Protein AF-A0A812TPU8-F1 (afdb_monomer)

Foldseek 3Di:
DVLVVLLPQQADEAADDLCQLQAPVNVVSVVSNCVSPPPCPVRYHYDHNLVVVLVVLVVVLVVVLVVLVVVLVVVVVVPDDDDDPCVVVSVVVVVVSNVVSCVVRVVVSVVSVVVVVVSVVSVVVCVVPPDPVPRYDDPCVVVVVDDPVD

Solvent-accessible surface area (backbone atoms only — not comparable to full-atom values): 8797 Å² total; per-residue (Å²): 120,64,69,64,52,45,63,70,47,81,58,44,79,43,75,36,53,96,61,41,74,34,30,42,68,56,45,50,52,53,51,53,34,51,68,64,42,74,93,50,78,86,27,65,42,80,42,61,54,69,53,57,64,47,51,51,52,51,50,52,47,50,50,56,47,53,51,51,52,54,52,53,51,53,54,48,68,73,74,66,88,81,87,75,98,50,63,65,59,52,53,47,53,52,52,56,63,54,45,53,57,49,66,65,44,47,58,55,54,53,47,51,50,50,51,52,52,50,49,52,51,50,47,55,51,47,68,74,70,62,43,73,87,77,53,39,43,50,77,53,60,79,48,75,69,52,66,95,86,115

Organism: Symbiodinium pilosum (NCBI:txid2952)

Sequence (150 aa):
NVGAYLKQSKSMLACWDATYMGRLWCVTEIAAFLKTHEGDPASLLIRPTSWGPTAVLLFLSYWAYTLCLQFVSHIIDMDTFVASKMWISLALVFSVANLVPQMLFMPFVAHSWRLQLRDLESLQRQLAVFQFDRDVSCHCCDINHVHPAT

pLDDT: mean 83.46, std 9.32, range [51.56, 92.25]

Structure (mmCIF, N/CA/C/O backbone):
data_AF-A0A812TPU8-F1
#
_entry.id   AF-A0A812TPU8-F1
#
loop_
_atom_site.group_PDB
_atom_site.id
_atom_site.type_symbol
_atom_site.label_atom_id
_atom_site.label_alt_id
_atom_site.label_comp_id
_atom_site.label_asym_id
_atom_site.label_entity_id
_atom_site.label_seq_id
_atom_site.pdbx_PDB_ins_code
_atom_site.Cartn_x
_atom_site.Cartn_y
_atom_site.Cartn_z
_atom_site.occupancy
_atom_site.B_iso_or_equiv
_atom_site.auth_seq_id
_atom_site.auth_comp_id
_atom_site.auth_asym_id
_atom_site.auth_atom_id
_atom_site.pdbx_PDB_model_num
ATOM 1 N N . ASN A 1 1 ? -8.786 -11.058 27.478 1.00 69.25 1 ASN A N 1
ATOM 2 C CA . ASN A 1 1 ? -8.151 -9.898 28.146 1.00 69.25 1 ASN A CA 1
ATOM 3 C C . ASN A 1 1 ? -7.735 -8.764 27.191 1.00 69.25 1 ASN A C 1
ATOM 5 O O . ASN A 1 1 ? -7.014 -7.872 27.609 1.00 69.25 1 ASN A O 1
ATOM 9 N N . VAL A 1 2 ? -8.203 -8.735 25.933 1.00 82.00 2 VAL A N 1
ATOM 10 C CA . VAL A 1 2 ? -7.757 -7.751 24.919 1.00 82.00 2 VAL A CA 1
ATOM 11 C C . VAL A 1 2 ? -8.297 -6.337 25.166 1.00 82.00 2 VAL A C 1
ATOM 13 O O . VAL A 1 2 ? -7.562 -5.370 25.008 1.00 82.00 2 VAL A O 1
ATOM 16 N N . GLY A 1 3 ? -9.523 -6.197 25.680 1.00 84.50 3 GLY A N 1
ATOM 17 C CA . GLY A 1 3 ? -10.094 -4.879 25.999 1.00 84.50 3 GLY A CA 1
ATOM 18 C C . GLY A 1 3 ? -9.318 -4.087 27.063 1.00 84.50 3 GLY A C 1
ATOM 19 O O . GLY A 1 3 ? -9.239 -2.865 26.980 1.00 84.50 3 GLY A O 1
ATOM 20 N N . ALA A 1 4 ? -8.695 -4.766 28.035 1.00 87.75 4 ALA A N 1
ATOM 21 C CA . ALA A 1 4 ? -7.856 -4.108 29.039 1.00 87.75 4 ALA A CA 1
ATOM 22 C C . ALA A 1 4 ? -6.577 -3.522 28.417 1.00 87.75 4 ALA A C 1
ATOM 24 O O . ALA A 1 4 ? -6.197 -2.403 28.756 1.00 87.75 4 ALA A O 1
ATOM 25 N N . TYR A 1 5 ? -5.964 -4.245 27.471 1.00 89.50 5 TYR A N 1
ATOM 26 C CA . TYR A 1 5 ? -4.830 -3.737 26.699 1.00 89.50 5 TYR A CA 1
ATOM 27 C C . TYR A 1 5 ? -5.238 -2.540 25.845 1.00 89.50 5 TYR A C 1
ATOM 29 O O . TYR A 1 5 ? -4.585 -1.506 25.918 1.00 89.50 5 TYR A O 1
ATOM 37 N N . LEU A 1 6 ? -6.354 -2.639 25.115 1.00 89.44 6 LEU A N 1
ATOM 38 C CA . LEU A 1 6 ? -6.859 -1.534 24.297 1.00 89.44 6 LEU A CA 1
ATOM 39 C C . LEU A 1 6 ? -7.088 -0.265 25.121 1.00 89.44 6 LEU A C 1
ATOM 41 O O . LEU A 1 6 ? -6.706 0.800 24.666 1.00 89.44 6 LEU A O 1
ATOM 45 N N . LYS A 1 7 ? -7.626 -0.378 26.344 1.00 88.81 7 LYS A N 1
ATOM 46 C CA . LYS A 1 7 ? -7.850 0.766 27.243 1.00 88.81 7 LYS A CA 1
ATOM 47 C C . LYS A 1 7 ? -6.554 1.430 27.733 1.00 88.81 7 LYS A C 1
ATOM 49 O O . LYS A 1 7 ? -6.568 2.615 28.038 1.00 88.81 7 LYS A O 1
ATOM 54 N N . GLN A 1 8 ? -5.466 0.675 27.890 1.00 91.44 8 GLN A N 1
ATOM 55 C CA . GLN A 1 8 ? -4.180 1.214 28.359 1.00 91.44 8 GLN A CA 1
ATOM 56 C C . GLN A 1 8 ? -3.262 1.672 27.217 1.00 91.44 8 GLN A C 1
ATOM 58 O O . GLN A 1 8 ? -2.316 2.427 27.455 1.00 91.44 8 GLN A O 1
ATOM 63 N N . SER A 1 9 ? -3.511 1.214 25.991 1.00 90.44 9 SER A N 1
ATOM 64 C CA . SER A 1 9 ? -2.731 1.584 24.813 1.00 90.44 9 SER A CA 1
ATOM 65 C C . SER A 1 9 ? -2.967 3.038 24.424 1.00 90.44 9 SER A C 1
ATOM 67 O O . SER A 1 9 ? -4.082 3.425 24.127 1.00 90.44 9 SER A O 1
ATOM 69 N N . LYS A 1 10 ? -1.895 3.829 24.328 1.00 90.12 10 LYS A N 1
ATOM 70 C CA . LYS A 1 10 ? -1.965 5.236 23.888 1.00 90.12 10 LYS A CA 1
ATOM 71 C C . LYS A 1 10 ? -2.280 5.403 22.400 1.00 90.12 10 LYS A C 1
ATOM 73 O O . LYS A 1 10 ? -2.696 6.474 21.978 1.00 90.12 10 LYS A O 1
ATOM 78 N N . SER A 1 11 ? -2.000 4.383 21.596 1.00 92.00 11 SER A N 1
ATOM 79 C CA . SER A 1 11 ? -2.270 4.383 20.164 1.00 92.00 11 SER A CA 1
ATOM 80 C C . SER A 1 11 ? -2.552 2.973 19.657 1.00 92.00 11 SER A C 1
ATOM 82 O O . SER A 1 11 ? -2.090 1.983 20.231 1.00 92.00 11 SER A O 1
ATOM 84 N N . MET A 1 12 ? -3.309 2.890 18.566 1.00 92.25 12 MET A N 1
ATOM 85 C CA . MET A 1 12 ? -3.646 1.653 17.872 1.00 92.25 12 MET A CA 1
ATOM 86 C C . MET A 1 12 ? -3.289 1.788 16.393 1.00 92.25 12 MET A C 1
ATOM 88 O O . MET A 1 12 ? -3.768 2.686 15.703 1.00 92.25 12 MET A O 1
ATOM 92 N N . LEU A 1 13 ? -2.453 0.872 15.901 1.00 92.25 13 LEU A N 1
ATOM 93 C CA . LEU A 1 13 ? -2.157 0.728 14.480 1.00 92.25 13 LEU A CA 1
ATOM 94 C C . LEU A 1 13 ? -3.053 -0.366 13.891 1.00 92.25 13 LEU A C 1
ATOM 96 O O . LEU A 1 13 ? -2.829 -1.552 14.126 1.00 92.25 13 LEU A O 1
ATOM 100 N N . ALA A 1 14 ? -4.051 0.028 13.107 1.00 91.00 14 ALA A N 1
ATOM 101 C CA . ALA A 1 14 ? -4.890 -0.889 12.351 1.00 91.00 14 ALA A CA 1
ATOM 102 C C . ALA A 1 14 ? -4.261 -1.141 10.973 1.00 91.00 14 ALA A C 1
ATOM 104 O O . ALA A 1 14 ? -4.343 -0.308 10.065 1.00 91.00 14 ALA A O 1
ATOM 105 N N . CYS A 1 15 ? -3.617 -2.301 10.828 1.00 90.31 15 CYS A N 1
ATOM 106 C CA . CYS A 1 15 ? -3.127 -2.814 9.551 1.00 90.31 15 CYS A CA 1
ATOM 107 C C . CYS A 1 15 ? -4.316 -3.268 8.699 1.00 90.31 15 CYS A C 1
ATOM 109 O O . CYS A 1 15 ? -4.770 -4.407 8.789 1.00 90.31 15 CYS A O 1
ATOM 111 N N . TRP A 1 16 ? -4.843 -2.347 7.906 1.00 89.00 16 TRP A N 1
ATOM 112 C CA . TRP A 1 16 ? -6.066 -2.534 7.149 1.00 89.00 16 TRP A CA 1
ATOM 113 C C . TRP A 1 16 ? -5.830 -3.342 5.869 1.00 89.00 16 TRP A C 1
ATOM 115 O O . TRP A 1 16 ? -4.902 -3.070 5.108 1.00 89.00 16 TRP A O 1
ATOM 125 N N . ASP A 1 17 ? -6.699 -4.316 5.620 1.00 87.06 17 ASP A N 1
ATOM 126 C CA . ASP A 1 17 ? -6.842 -5.036 4.356 1.00 87.06 17 ASP A CA 1
ATOM 127 C C . ASP A 1 17 ? -8.310 -4.991 3.893 1.00 87.06 17 ASP A C 1
ATOM 129 O O . ASP A 1 17 ? -9.201 -4.608 4.655 1.00 87.06 17 ASP A O 1
ATOM 133 N N . ALA A 1 18 ? -8.587 -5.407 2.654 1.00 83.06 18 ALA A N 1
ATOM 134 C CA . ALA A 1 18 ? -9.940 -5.372 2.089 1.00 83.06 18 ALA A CA 1
ATOM 135 C C . ALA A 1 18 ? -10.973 -6.199 2.888 1.00 83.06 18 ALA A C 1
ATOM 137 O O . ALA A 1 18 ? -12.171 -5.946 2.794 1.00 83.06 18 ALA A O 1
ATOM 138 N N . THR A 1 19 ? -10.521 -7.166 3.693 1.00 86.69 19 THR A N 1
ATOM 139 C CA . THR A 1 19 ? -11.372 -8.020 4.541 1.00 86.69 19 THR A CA 1
ATOM 140 C C . THR A 1 19 ? -11.509 -7.514 5.977 1.00 86.69 19 THR A C 1
ATOM 142 O O . THR A 1 19 ? -12.233 -8.100 6.778 1.00 86.69 19 THR A O 1
ATOM 145 N N . TYR A 1 20 ? -10.807 -6.442 6.345 1.00 88.31 20 TYR A N 1
ATOM 146 C CA . TYR A 1 20 ? -10.656 -6.014 7.731 1.00 88.31 20 TYR A CA 1
ATOM 147 C C . TYR A 1 20 ? -11.995 -5.606 8.343 1.00 88.31 20 TYR A C 1
ATOM 149 O O . TYR A 1 20 ? -12.312 -6.029 9.451 1.00 88.31 20 TYR A O 1
ATOM 157 N N . MET A 1 21 ? -12.807 -4.854 7.595 1.00 87.25 21 MET A N 1
ATOM 158 C CA . MET A 1 21 ? -14.132 -4.408 8.045 1.00 87.25 21 MET A CA 1
ATOM 159 C C . MET A 1 21 ? -15.178 -5.529 8.060 1.00 87.25 21 MET A C 1
ATOM 161 O O . MET A 1 21 ? -16.201 -5.384 8.718 1.00 87.25 21 MET A O 1
ATOM 165 N N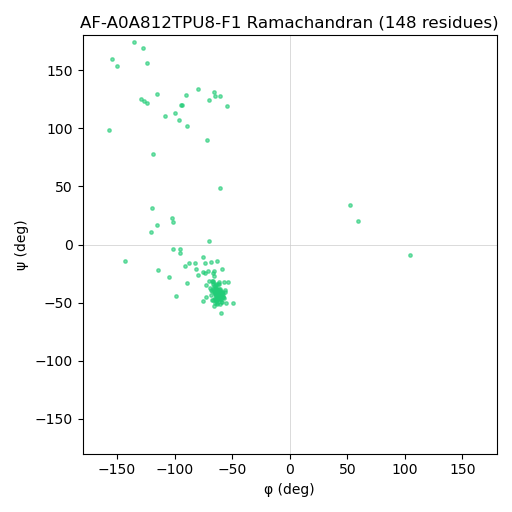 . GLY A 1 22 ? -14.904 -6.656 7.394 1.00 87.88 22 GLY A N 1
ATOM 166 C CA . GLY A 1 22 ? -15.773 -7.832 7.421 1.00 87.88 22 GLY A CA 1
ATOM 167 C C . GLY A 1 22 ? -15.577 -8.721 8.647 1.00 87.88 22 GLY A C 1
ATOM 168 O O . GLY A 1 22 ? -16.417 -9.562 8.943 1.00 87.88 22 GLY A O 1
ATOM 169 N N . ARG A 1 23 ? -14.474 -8.559 9.385 1.00 91.06 23 ARG A N 1
ATOM 170 C CA . ARG A 1 23 ? -14.143 -9.416 10.528 1.00 91.06 23 ARG A CA 1
ATOM 171 C C . ARG A 1 23 ? -14.658 -8.806 11.825 1.00 91.06 23 ARG A C 1
ATOM 173 O O . ARG A 1 23 ? -14.190 -7.744 12.237 1.00 91.06 23 ARG A O 1
ATOM 180 N N . LEU A 1 24 ? -15.536 -9.533 12.523 1.00 90.38 24 LEU A N 1
ATOM 181 C CA . LEU A 1 24 ? -16.123 -9.116 13.807 1.00 90.38 24 LEU A CA 1
ATOM 182 C C . LEU A 1 24 ? -15.078 -8.646 14.804 1.00 90.38 24 LEU A C 1
ATOM 184 O O . LEU A 1 24 ? -15.183 -7.552 15.350 1.00 90.38 24 LEU A O 1
ATOM 188 N N . TRP A 1 25 ? -14.044 -9.457 14.993 1.00 90.12 25 TRP A N 1
ATOM 189 C CA . TRP A 1 25 ? -12.977 -9.164 15.934 1.00 90.12 25 TRP A CA 1
ATOM 190 C C . TRP A 1 25 ? -12.322 -7.800 15.658 1.00 90.12 25 TRP A C 1
ATOM 192 O O . TRP A 1 25 ? -12.271 -6.948 16.541 1.00 90.12 25 TRP A O 1
ATOM 202 N N . CYS A 1 26 ? -11.929 -7.545 14.410 1.00 91.38 26 CYS A N 1
ATOM 203 C CA . CYS A 1 26 ? -11.259 -6.313 13.997 1.00 91.38 26 CYS A CA 1
ATOM 204 C C . CYS A 1 26 ? -12.127 -5.063 14.218 1.00 91.38 26 CYS A C 1
ATOM 206 O O . CYS A 1 26 ? -11.659 -4.063 14.765 1.00 91.38 26 CYS A O 1
ATOM 208 N N . VAL A 1 27 ? -13.408 -5.128 13.845 1.00 90.88 27 VAL A N 1
ATOM 209 C CA . VAL A 1 27 ? -14.356 -4.024 14.066 1.00 90.88 27 VAL A CA 1
ATOM 210 C C . VAL A 1 27 ? -14.566 -3.780 15.561 1.00 90.88 27 VAL A C 1
ATOM 212 O O . VAL A 1 27 ? -14.569 -2.630 16.001 1.00 90.88 27 VAL A O 1
ATOM 215 N N . THR A 1 28 ? -14.697 -4.844 16.361 1.00 91.19 28 THR A N 1
ATOM 216 C CA . THR A 1 28 ? -14.876 -4.710 17.815 1.00 91.19 28 THR A CA 1
ATOM 217 C C . THR A 1 28 ? -13.657 -4.105 18.505 1.00 91.19 28 THR A C 1
ATOM 219 O O . THR A 1 28 ? -13.831 -3.310 19.425 1.00 91.19 28 THR A O 1
ATOM 222 N N . GLU A 1 29 ? -12.438 -4.409 18.052 1.00 91.81 29 GLU A N 1
ATOM 223 C CA . GLU A 1 29 ? -11.216 -3.798 18.586 1.00 91.81 29 GLU A CA 1
ATOM 224 C C . GLU A 1 29 ? -11.170 -2.295 18.305 1.00 91.81 29 GLU A C 1
ATOM 226 O O . GLU A 1 29 ? -10.939 -1.515 19.229 1.00 91.81 29 GLU A O 1
ATOM 231 N N . ILE A 1 30 ? -11.459 -1.876 17.065 1.00 91.00 30 ILE A N 1
ATOM 232 C CA . ILE A 1 30 ? -11.523 -0.452 16.705 1.00 91.00 30 ILE A CA 1
ATOM 233 C C . ILE A 1 30 ? -12.613 0.258 17.513 1.00 91.00 30 ILE A C 1
ATOM 235 O O . ILE A 1 30 ? -12.360 1.313 18.092 1.00 91.00 30 ILE A O 1
ATOM 239 N N . ALA A 1 31 ? -13.813 -0.320 17.593 1.00 90.00 31 ALA A N 1
ATOM 240 C CA . ALA A 1 31 ? -14.924 0.271 18.332 1.00 90.00 31 ALA A CA 1
ATOM 241 C C . ALA A 1 31 ? -14.612 0.403 19.832 1.00 90.00 31 ALA A C 1
ATOM 243 O O . ALA A 1 31 ? -14.865 1.450 20.428 1.00 90.00 31 ALA A O 1
ATOM 244 N N . ALA A 1 32 ? -14.018 -0.625 20.446 1.00 91.50 32 ALA A N 1
ATOM 245 C CA . ALA A 1 32 ? -13.613 -0.594 21.849 1.00 91.50 32 ALA A CA 1
ATOM 246 C C . ALA A 1 32 ? -12.491 0.424 22.105 1.0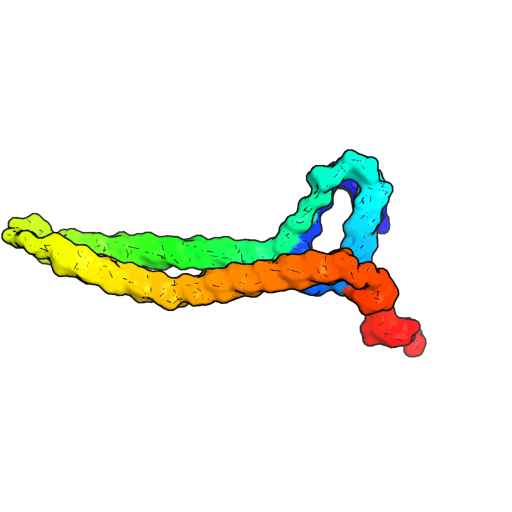0 91.50 32 ALA A C 1
ATOM 248 O O . ALA A 1 32 ? -12.516 1.131 23.117 1.00 91.50 32 ALA A O 1
ATOM 249 N N . PHE A 1 33 ? -11.527 0.529 21.188 1.00 91.88 33 PHE A N 1
ATOM 250 C CA . PHE A 1 33 ? -10.453 1.512 21.270 1.00 91.88 33 PHE A CA 1
ATOM 251 C C . PHE A 1 33 ? -11.008 2.939 21.200 1.00 91.88 33 PHE A C 1
ATOM 253 O O . PHE A 1 33 ? -10.773 3.731 22.111 1.00 91.88 33 PHE A O 1
ATOM 260 N N . LEU A 1 34 ? -11.847 3.229 20.200 1.00 90.50 34 LEU A N 1
ATOM 261 C CA . LEU A 1 34 ? -12.514 4.526 20.050 1.00 90.50 34 LEU A CA 1
ATOM 262 C C . LEU A 1 34 ? -13.376 4.875 21.267 1.00 90.50 34 LEU A C 1
ATOM 264 O O . LEU A 1 34 ? -13.348 6.011 21.730 1.00 90.50 34 LEU A O 1
ATOM 268 N N . LYS A 1 35 ? -14.099 3.898 21.829 1.00 90.56 35 LYS A N 1
ATOM 269 C CA . LYS A 1 35 ? -14.952 4.113 23.005 1.00 90.56 35 LYS A CA 1
ATOM 270 C C . LYS A 1 35 ? -14.163 4.429 24.277 1.00 90.56 35 LYS A C 1
ATOM 272 O O . LYS A 1 35 ? -14.664 5.118 25.160 1.00 90.56 35 LYS A O 1
ATOM 277 N N . THR A 1 36 ? -12.953 3.892 24.405 1.00 90.75 36 THR A N 1
ATOM 278 C CA . THR A 1 36 ? -12.093 4.108 25.582 1.00 90.75 36 THR A CA 1
ATOM 279 C C . THR A 1 36 ? -11.216 5.354 25.466 1.00 90.75 36 THR A C 1
ATOM 281 O O . THR A 1 36 ? -10.739 5.832 26.492 1.00 90.75 36 THR A O 1
ATOM 284 N N . HIS A 1 37 ? -11.063 5.897 24.254 1.00 90.62 37 HIS A N 1
ATOM 285 C CA . HIS A 1 37 ? -10.227 7.055 23.917 1.00 90.62 37 HIS A CA 1
ATOM 286 C C . HIS A 1 37 ? -11.047 8.217 23.327 1.00 90.62 37 HIS A C 1
ATOM 288 O O . HIS A 1 37 ? -10.564 8.976 22.484 1.00 90.62 37 HIS A O 1
ATOM 294 N N . GLU A 1 38 ? -12.306 8.364 23.757 1.00 84.50 38 GLU A N 1
ATOM 295 C CA . GLU A 1 38 ? -13.175 9.468 23.337 1.00 84.50 38 GLU A CA 1
ATOM 296 C C . GLU A 1 38 ? -12.489 10.823 23.601 1.00 84.50 38 GLU A C 1
ATOM 298 O O . GLU A 1 38 ? -12.167 11.158 24.740 1.00 84.50 38 GLU A O 1
ATOM 303 N N . GLY A 1 39 ? -12.252 11.602 22.539 1.00 79.50 39 GLY A N 1
ATOM 304 C CA . GLY A 1 39 ? -11.596 12.915 22.609 1.00 79.50 39 GLY A CA 1
ATOM 305 C C . GLY A 1 39 ? -10.139 12.956 22.136 1.00 79.50 39 GLY A C 1
ATOM 306 O O . GLY A 1 39 ? -9.626 14.056 21.942 1.00 79.50 39 GLY A O 1
ATOM 307 N N . ASP A 1 40 ? -9.499 11.810 21.869 1.00 81.50 40 ASP A N 1
ATOM 308 C CA . ASP A 1 40 ? -8.147 11.750 21.286 1.00 81.50 40 ASP A CA 1
ATOM 309 C C . ASP A 1 40 ? -8.134 11.030 19.919 1.00 81.50 40 ASP A C 1
ATOM 311 O O . ASP A 1 40 ? -7.749 9.858 19.812 1.00 81.50 40 ASP A O 1
ATOM 315 N N . PRO A 1 41 ? -8.560 11.714 18.838 1.00 64.62 41 PRO A N 1
ATOM 316 C CA . PRO A 1 41 ? -8.630 11.126 17.502 1.00 64.62 41 PRO A CA 1
ATOM 317 C C . PRO A 1 41 ? -7.253 10.830 16.888 1.00 64.62 41 PRO A C 1
ATOM 319 O O . PRO A 1 41 ? -7.179 10.089 15.910 1.00 64.62 41 PRO A O 1
ATOM 322 N N . ALA A 1 42 ? -6.159 11.375 17.435 1.00 63.56 42 ALA A N 1
ATOM 323 C CA . ALA A 1 42 ? -4.808 11.150 16.913 1.00 63.56 42 ALA A CA 1
ATOM 324 C C . ALA A 1 42 ? -4.254 9.754 17.259 1.00 63.56 42 ALA A C 1
ATOM 326 O O . ALA A 1 42 ? -3.226 9.338 16.721 1.00 63.56 42 ALA A O 1
ATOM 327 N N . SER A 1 43 ? -4.936 9.021 18.140 1.00 82.75 43 SER A N 1
ATOM 328 C CA . SER A 1 43 ? -4.488 7.733 18.665 1.00 82.75 43 SER A CA 1
ATOM 329 C C . SER A 1 43 ? -4.767 6.540 17.735 1.00 82.75 43 SER A C 1
ATOM 331 O O . SER A 1 43 ? -4.081 5.521 17.841 1.00 82.75 43 SER A O 1
ATOM 333 N N . LEU A 1 44 ? -5.712 6.648 16.789 1.00 89.25 44 LEU A N 1
ATOM 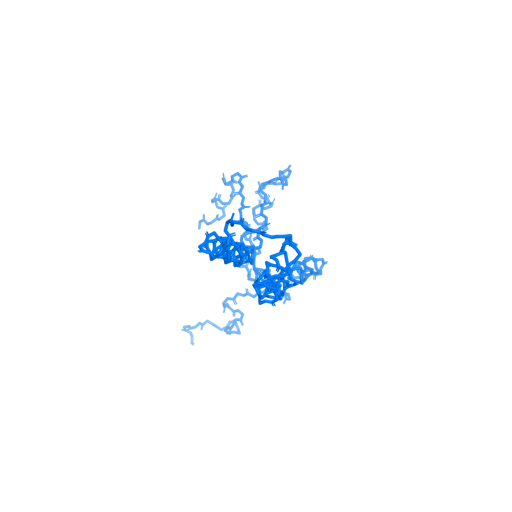334 C CA . LEU A 1 44 ? -6.035 5.576 15.838 1.00 89.25 44 LEU A CA 1
ATOM 335 C C . LEU A 1 44 ? -5.370 5.817 14.475 1.00 89.25 44 LEU A C 1
ATOM 337 O O . LEU A 1 44 ? -5.743 6.716 13.724 1.00 89.25 44 LEU A O 1
ATOM 341 N N . LEU A 1 45 ? -4.416 4.959 14.121 1.00 89.38 45 LEU A N 1
ATOM 342 C CA . LEU A 1 45 ? -3.711 4.994 12.843 1.00 89.38 45 LEU A CA 1
ATOM 343 C C . LEU A 1 45 ? -4.154 3.822 11.971 1.00 89.38 45 LEU A C 1
ATOM 345 O O . LEU A 1 45 ? -3.805 2.676 12.237 1.00 89.38 45 LEU A O 1
ATOM 349 N N . ILE A 1 46 ? -4.875 4.108 10.890 1.00 87.88 46 ILE A N 1
ATOM 350 C CA . ILE A 1 46 ? -5.251 3.099 9.895 1.00 87.88 46 ILE A CA 1
ATOM 351 C C . ILE A 1 46 ? -4.217 3.122 8.763 1.00 87.88 46 ILE A C 1
ATOM 353 O O . ILE A 1 46 ? -4.009 4.151 8.118 1.00 87.88 46 ILE A O 1
ATOM 357 N N . ARG A 1 47 ? -3.538 1.994 8.526 1.00 87.19 47 ARG A N 1
ATOM 358 C CA . ARG A 1 47 ? -2.524 1.842 7.469 1.00 87.19 47 ARG A CA 1
ATOM 359 C C . ARG A 1 47 ? -2.883 0.679 6.544 1.00 87.19 47 ARG A C 1
ATOM 361 O O . ARG A 1 47 ? -2.961 -0.447 7.029 1.00 87.19 47 ARG A O 1
ATOM 368 N N . PRO A 1 48 ? -3.052 0.907 5.229 1.00 86.44 48 PRO A N 1
ATOM 369 C CA . PRO A 1 48 ? -3.276 -0.180 4.285 1.00 86.44 48 PRO A CA 1
ATOM 370 C C . PRO A 1 48 ? -2.049 -1.095 4.198 1.00 86.44 48 PRO A C 1
ATOM 372 O O . PRO A 1 48 ? -0.934 -0.638 3.942 1.00 86.44 48 PRO A O 1
ATOM 375 N N . THR A 1 49 ? -2.247 -2.400 4.363 1.00 85.69 49 THR A N 1
ATOM 376 C CA . THR A 1 49 ? -1.185 -3.419 4.257 1.00 85.69 49 THR A CA 1
ATOM 377 C C . THR A 1 49 ? -0.625 -3.535 2.840 1.00 85.69 49 THR A C 1
ATOM 379 O O . THR A 1 49 ? 0.535 -3.899 2.646 1.00 85.69 49 THR A O 1
ATOM 382 N N . SER A 1 50 ? -1.406 -3.124 1.840 1.00 80.31 50 SER A N 1
ATOM 383 C CA . SER A 1 50 ? -1.016 -3.081 0.431 1.00 80.31 50 SER A CA 1
ATOM 384 C C . SER A 1 50 ? 0.144 -2.120 0.133 1.00 80.31 50 SER A C 1
ATOM 386 O O . SER A 1 50 ? 0.740 -2.201 -0.945 1.00 80.31 50 SER A O 1
ATOM 388 N N . TRP A 1 51 ? 0.506 -1.219 1.057 1.00 81.94 51 TRP A N 1
ATOM 389 C CA . TRP A 1 51 ? 1.653 -0.310 0.905 1.00 81.94 51 TRP A CA 1
ATOM 390 C C . TRP A 1 51 ? 2.996 -1.044 0.901 1.00 81.94 51 TRP A C 1
ATOM 392 O O . TRP A 1 51 ? 3.901 -0.628 0.180 1.00 81.94 51 TRP A O 1
ATOM 402 N N . GLY A 1 52 ? 3.112 -2.157 1.632 1.00 86.19 52 GLY A N 1
ATOM 403 C CA . GLY A 1 52 ? 4.344 -2.947 1.703 1.00 86.19 52 GLY A CA 1
ATOM 404 C C . GLY A 1 52 ? 4.791 -3.478 0.334 1.00 86.19 52 GLY A C 1
ATOM 405 O O . GLY A 1 52 ? 5.873 -3.113 -0.126 1.00 86.19 52 GLY A O 1
ATOM 406 N N . PRO A 1 53 ? 3.957 -4.272 -0.366 1.00 85.62 53 PRO A N 1
ATOM 407 C CA . PRO A 1 53 ? 4.286 -4.783 -1.698 1.00 85.62 53 PRO A CA 1
ATOM 408 C C . PRO A 1 53 ? 4.609 -3.681 -2.713 1.00 85.62 53 PRO A C 1
ATOM 410 O O . PRO A 1 53 ? 5.547 -3.813 -3.494 1.00 85.62 53 PRO A O 1
ATOM 413 N N . THR A 1 54 ? 3.881 -2.562 -2.673 1.00 86.62 54 THR A N 1
ATOM 414 C CA . THR A 1 54 ? 4.112 -1.436 -3.593 1.00 86.62 54 THR A CA 1
ATOM 415 C C . THR A 1 54 ? 5.449 -0.746 -3.325 1.00 86.62 54 THR A C 1
ATOM 417 O O . THR A 1 54 ? 6.161 -0.415 -4.270 1.00 86.62 54 THR A O 1
ATOM 420 N N . ALA A 1 55 ? 5.837 -0.581 -2.056 1.00 89.38 55 ALA A N 1
ATOM 421 C CA . ALA A 1 55 ? 7.147 -0.044 -1.694 1.00 89.38 55 ALA A CA 1
ATOM 422 C C . ALA A 1 55 ? 8.290 -0.959 -2.164 1.00 89.38 55 ALA A C 1
ATOM 424 O O . ALA A 1 55 ? 9.277 -0.471 -2.711 1.00 89.38 55 ALA A O 1
ATOM 425 N N . VAL A 1 56 ? 8.134 -2.280 -2.019 1.00 89.81 56 VAL A N 1
ATOM 426 C CA . VAL A 1 56 ? 9.106 -3.264 -2.523 1.00 89.81 56 VAL A CA 1
ATOM 427 C C . VAL A 1 56 ? 9.217 -3.193 -4.047 1.00 89.81 56 VAL A C 1
ATOM 429 O O . VAL A 1 56 ? 10.327 -3.144 -4.571 1.00 89.81 56 VAL A O 1
ATOM 432 N N . LEU A 1 57 ? 8.093 -3.122 -4.767 1.00 88.31 57 LEU A N 1
ATOM 433 C CA . LEU A 1 57 ? 8.092 -2.981 -6.227 1.00 88.31 57 LEU A CA 1
ATOM 434 C C . LEU A 1 57 ? 8.782 -1.693 -6.680 1.00 88.31 57 LEU A C 1
ATOM 436 O O . LEU A 1 57 ? 9.607 -1.738 -7.589 1.00 88.31 57 LEU A O 1
ATOM 440 N N . LEU A 1 58 ? 8.492 -0.558 -6.039 1.00 89.50 58 LEU A N 1
ATOM 441 C CA . LEU A 1 58 ? 9.151 0.718 -6.330 1.00 89.50 58 LEU A CA 1
ATOM 442 C C . LEU A 1 58 ? 10.657 0.651 -6.075 1.00 89.50 58 LEU A C 1
ATOM 444 O O . LEU A 1 58 ? 11.439 1.099 -6.911 1.00 89.50 58 LEU A O 1
ATOM 448 N N . PHE A 1 59 ? 11.062 0.054 -4.954 1.00 91.50 59 PHE A N 1
ATOM 449 C CA . PHE A 1 59 ? 12.466 -0.133 -4.611 1.00 91.50 59 PHE A CA 1
ATOM 450 C C . PHE A 1 59 ? 13.184 -0.985 -5.661 1.00 91.50 59 PHE A C 1
ATOM 452 O O . PHE A 1 59 ? 14.196 -0.556 -6.208 1.00 91.50 59 PHE A O 1
ATOM 459 N N . LEU A 1 60 ? 12.635 -2.151 -6.011 1.00 89.25 60 LEU A N 1
ATOM 460 C CA . LEU A 1 60 ? 13.209 -3.028 -7.036 1.00 89.25 60 LEU A CA 1
ATOM 461 C C . LEU A 1 60 ? 13.266 -2.351 -8.410 1.00 89.25 60 LEU A C 1
ATOM 463 O O . LEU A 1 60 ? 14.272 -2.468 -9.104 1.00 89.25 60 LEU A O 1
ATOM 467 N N . SER A 1 61 ? 12.225 -1.602 -8.777 1.00 87.50 61 SER A N 1
ATOM 468 C CA . SER A 1 61 ? 12.179 -0.850 -10.037 1.00 87.50 61 SER A CA 1
ATOM 469 C C . SER A 1 61 ? 13.269 0.223 -10.087 1.00 87.50 61 SER A C 1
ATOM 471 O O . SER A 1 61 ? 13.947 0.372 -11.102 1.00 87.50 61 SER A O 1
ATOM 473 N N . TYR A 1 62 ? 13.471 0.945 -8.980 1.00 88.94 62 TYR A N 1
ATOM 474 C CA . TYR A 1 62 ? 14.524 1.949 -8.853 1.00 88.94 62 TYR A CA 1
ATOM 475 C C . TYR A 1 62 ? 15.919 1.324 -8.959 1.00 88.94 62 TYR A C 1
ATOM 477 O O . TYR A 1 62 ? 16.754 1.825 -9.708 1.00 88.94 62 TYR A O 1
ATOM 485 N N . TRP A 1 63 ? 16.165 0.204 -8.277 1.00 90.38 63 TRP A N 1
ATOM 486 C CA . TRP A 1 63 ? 17.445 -0.504 -8.366 1.00 90.38 63 TRP A CA 1
ATOM 487 C C . TRP A 1 63 ? 17.716 -1.089 -9.750 1.00 90.38 63 TRP A C 1
ATOM 489 O O . TRP A 1 63 ? 18.835 -1.003 -10.246 1.00 90.38 63 TRP A O 1
ATOM 499 N N . ALA A 1 64 ? 16.703 -1.658 -10.405 1.00 86.25 64 ALA A N 1
ATOM 500 C CA . ALA A 1 64 ? 16.839 -2.142 -11.775 1.00 86.25 64 ALA A CA 1
ATOM 501 C C . ALA A 1 64 ? 17.211 -0.999 -12.733 1.00 86.25 64 ALA A C 1
ATOM 503 O O . ALA A 1 64 ? 18.078 -1.161 -13.592 1.00 86.25 64 ALA A O 1
ATOM 504 N N . TYR A 1 65 ? 16.598 0.173 -12.544 1.00 86.06 65 TYR A N 1
ATOM 505 C CA . TYR A 1 65 ? 16.921 1.383 -13.291 1.00 86.06 65 TYR A CA 1
ATOM 506 C C . TYR A 1 65 ? 18.365 1.846 -13.043 1.00 86.06 65 TYR A C 1
ATOM 508 O O . TYR A 1 65 ? 19.114 2.027 -14.001 1.00 86.06 65 TYR A O 1
ATOM 516 N N . THR A 1 66 ? 18.802 1.979 -11.786 1.00 86.69 66 THR A N 1
ATOM 517 C CA . THR A 1 66 ? 20.168 2.438 -11.475 1.00 86.69 66 THR A CA 1
ATOM 518 C C . THR A 1 66 ? 21.245 1.463 -11.946 1.00 86.69 66 THR A C 1
ATOM 520 O O . THR A 1 66 ? 22.270 1.905 -12.463 1.00 86.69 66 THR A O 1
ATOM 523 N N . LEU A 1 67 ? 21.015 0.152 -11.842 1.00 87.38 67 LEU A N 1
ATOM 524 C CA . LEU A 1 67 ? 21.934 -0.859 -12.371 1.00 87.38 67 LEU A CA 1
ATOM 525 C C . LEU A 1 67 ? 22.030 -0.799 -13.898 1.00 87.38 67 LEU A C 1
ATOM 527 O O . LEU A 1 67 ? 23.129 -0.879 -14.443 1.00 87.38 67 LEU A O 1
ATOM 531 N N . CYS A 1 68 ? 20.904 -0.612 -14.593 1.00 84.44 68 CYS A N 1
ATOM 532 C CA . CYS A 1 68 ? 20.897 -0.438 -16.045 1.00 84.44 68 CYS A CA 1
ATOM 533 C C . CYS A 1 68 ? 21.701 0.805 -16.456 1.00 84.44 68 CYS A C 1
ATOM 535 O O . CYS A 1 68 ? 22.533 0.729 -17.359 1.00 84.44 68 CYS A O 1
ATOM 537 N N . LEU A 1 69 ? 21.528 1.917 -15.734 1.00 81.38 69 LEU A N 1
ATOM 538 C CA . LEU A 1 69 ? 22.300 3.140 -15.946 1.00 81.38 69 LEU A CA 1
ATOM 539 C C . LEU A 1 69 ? 23.806 2.932 -15.774 1.00 81.38 69 LEU A C 1
ATOM 541 O O . LEU A 1 69 ? 24.573 3.326 -16.649 1.00 81.38 69 LEU A O 1
ATOM 545 N N . GLN A 1 70 ? 24.222 2.306 -14.670 1.00 85.44 70 GLN A N 1
ATOM 546 C CA . GLN A 1 70 ? 25.637 2.044 -14.388 1.00 85.44 70 GLN A CA 1
ATOM 547 C C . GLN A 1 70 ? 26.264 1.093 -15.412 1.00 85.44 70 GLN A C 1
ATOM 549 O O . GLN A 1 70 ? 27.415 1.265 -15.810 1.00 85.44 70 GLN A O 1
ATOM 554 N N . PHE A 1 71 ? 25.505 0.097 -15.866 1.00 83.94 71 PHE A N 1
ATOM 555 C CA . PHE A 1 71 ? 25.955 -0.826 -16.900 1.00 83.94 71 PHE A CA 1
ATOM 556 C C . PHE A 1 71 ? 26.167 -0.113 -18.241 1.00 83.94 71 PHE A C 1
ATOM 558 O O . PHE A 1 71 ? 27.214 -0.269 -18.868 1.00 83.94 71 PHE A O 1
ATOM 565 N N . VAL A 1 72 ? 25.209 0.723 -18.654 1.00 78.19 72 VAL A N 1
ATOM 566 C CA . VAL A 1 72 ? 25.313 1.517 -19.886 1.00 78.19 72 VAL A CA 1
ATOM 567 C C . VAL A 1 72 ?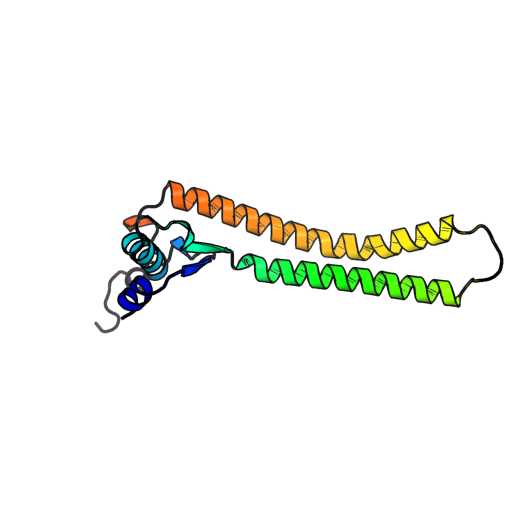 26.489 2.492 -19.814 1.00 78.19 72 VAL A C 1
ATOM 569 O O . VAL A 1 72 ? 27.249 2.573 -20.776 1.00 78.19 72 VAL A O 1
ATOM 572 N N . SER A 1 73 ? 26.698 3.184 -18.687 1.00 75.94 73 SER A N 1
ATOM 573 C CA . SER A 1 73 ? 27.850 4.084 -18.535 1.00 75.94 73 SER A CA 1
ATOM 574 C C . SER A 1 73 ? 29.184 3.341 -18.616 1.00 75.94 73 SER A C 1
ATOM 576 O O . SER A 1 73 ? 30.098 3.819 -19.276 1.00 75.94 73 SER A O 1
ATOM 578 N N . HIS A 1 74 ? 29.286 2.145 -18.027 1.00 80.50 74 HIS A N 1
ATOM 579 C CA . HIS A 1 74 ? 30.505 1.339 -18.111 1.00 80.50 74 HIS A CA 1
ATOM 580 C C . HIS A 1 74 ? 30.813 0.840 -19.527 1.00 80.50 74 HIS A C 1
ATOM 582 O O . HIS A 1 74 ? 31.979 0.817 -19.912 1.00 80.50 74 HIS A O 1
ATOM 588 N N . ILE A 1 75 ? 29.799 0.455 -20.310 1.00 74.62 75 ILE A N 1
ATOM 589 C CA . ILE A 1 75 ? 29.993 0.081 -21.721 1.00 74.62 75 ILE A CA 1
ATOM 590 C C . ILE A 1 75 ? 30.494 1.283 -22.526 1.00 74.62 75 ILE A C 1
ATOM 592 O O . ILE A 1 75 ? 31.422 1.156 -23.318 1.00 74.62 75 ILE A O 1
ATOM 596 N N . ILE A 1 7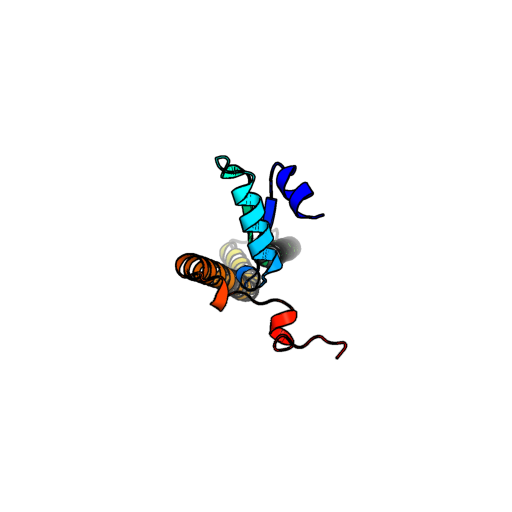6 ? 29.900 2.454 -22.298 1.00 71.25 76 ILE A N 1
ATOM 597 C CA . ILE A 1 76 ? 30.265 3.693 -22.989 1.00 71.25 76 ILE A CA 1
ATOM 598 C C . ILE A 1 76 ? 31.713 4.104 -22.683 1.00 71.25 76 ILE A C 1
ATOM 600 O O . ILE A 1 76 ? 32.444 4.476 -23.604 1.00 71.25 76 ILE A O 1
ATOM 604 N N . ASP A 1 77 ? 32.135 4.000 -21.419 1.00 69.75 77 ASP A N 1
ATOM 605 C CA . ASP A 1 77 ? 33.503 4.322 -20.995 1.00 69.75 77 ASP A CA 1
ATOM 606 C C . ASP A 1 77 ? 34.550 3.366 -21.596 1.00 69.75 77 ASP A C 1
ATOM 608 O O . ASP A 1 77 ? 35.698 3.765 -21.796 1.00 69.75 77 ASP A O 1
ATOM 612 N N . MET A 1 78 ? 34.168 2.124 -21.917 1.00 62.03 78 MET A N 1
ATOM 613 C CA . MET A 1 78 ? 35.068 1.134 -22.520 1.00 62.03 78 MET A CA 1
ATOM 614 C C . MET A 1 78 ? 35.270 1.322 -24.031 1.00 62.03 78 MET A C 1
ATOM 616 O O . MET A 1 78 ? 36.323 0.930 -24.531 1.00 62.03 78 MET A O 1
ATOM 620 N N . ASP A 1 79 ? 34.314 1.925 -24.753 1.00 59.59 79 ASP A N 1
ATOM 621 C CA . ASP A 1 79 ? 34.329 1.931 -26.227 1.00 59.59 79 ASP A CA 1
ATOM 622 C C . ASP A 1 79 ? 34.739 3.266 -26.881 1.00 59.59 79 ASP A C 1
ATOM 624 O O . ASP A 1 79 ? 35.315 3.244 -27.968 1.00 59.59 79 ASP A O 1
ATOM 628 N N . THR A 1 80 ? 34.540 4.446 -26.271 1.00 57.12 80 THR A N 1
ATOM 629 C CA . THR A 1 80 ? 34.946 5.709 -26.934 1.00 57.12 80 THR A CA 1
ATOM 630 C C . THR A 1 80 ? 35.183 6.888 -25.988 1.00 57.12 80 THR A C 1
ATOM 632 O O . THR A 1 80 ? 34.261 7.645 -25.691 1.00 57.12 80 THR A O 1
ATOM 635 N N . PHE A 1 81 ? 36.448 7.147 -25.640 1.00 52.28 81 PHE A N 1
ATOM 636 C CA . PHE A 1 81 ? 36.861 8.405 -24.998 1.00 52.28 81 PHE A CA 1
ATOM 637 C C . PHE A 1 81 ? 37.532 9.423 -25.948 1.00 52.28 81 PHE A C 1
ATOM 639 O O . PHE A 1 81 ? 37.836 10.525 -25.511 1.00 52.28 81 PHE A O 1
ATOM 646 N N . VAL A 1 82 ? 37.785 9.140 -27.241 1.00 51.56 82 VAL A N 1
ATOM 647 C CA . VAL A 1 82 ? 38.823 9.939 -27.949 1.00 51.56 82 VAL A CA 1
ATOM 648 C C . VAL A 1 82 ? 38.418 10.863 -29.116 1.00 51.56 82 VAL A C 1
ATOM 650 O O . VAL A 1 82 ? 39.177 11.802 -29.323 1.00 51.56 82 VAL A O 1
ATOM 653 N N . ALA A 1 83 ? 37.305 10.756 -29.874 1.00 56.19 83 ALA A N 1
ATOM 654 C CA . ALA A 1 83 ? 37.339 11.470 -31.182 1.00 56.19 83 ALA A CA 1
ATOM 655 C C . ALA A 1 83 ? 36.137 12.196 -31.820 1.00 56.19 83 ALA A C 1
ATOM 657 O O . ALA A 1 83 ? 36.412 12.952 -32.752 1.00 56.19 83 ALA A O 1
ATOM 658 N N . SER A 1 84 ? 34.850 12.076 -31.460 1.00 56.03 84 SER A N 1
ATOM 659 C CA . SER A 1 84 ? 33.852 12.770 -32.312 1.00 56.03 84 SER A CA 1
ATOM 660 C C . SER A 1 84 ? 32.531 13.176 -31.668 1.00 56.03 84 SER A C 1
ATOM 662 O O . SER A 1 84 ? 32.123 12.660 -30.635 1.00 56.03 84 SER A O 1
ATOM 664 N N . LYS A 1 85 ? 31.877 14.146 -32.322 1.00 57.12 85 LYS A N 1
ATOM 665 C CA . LYS A 1 85 ? 30.603 14.823 -32.023 1.00 57.12 85 LYS A CA 1
ATOM 666 C C . LYS A 1 85 ? 29.376 13.875 -31.974 1.00 57.12 85 LYS A C 1
ATOM 668 O O . LYS A 1 85 ? 28.349 14.174 -32.573 1.00 57.12 85 LYS A O 1
ATOM 673 N N . MET A 1 86 ? 29.458 12.757 -31.254 1.00 65.12 86 MET A N 1
ATOM 674 C CA . MET A 1 86 ? 28.464 11.668 -31.189 1.00 65.12 86 MET A CA 1
ATOM 675 C C . MET A 1 86 ? 27.588 11.688 -29.918 1.00 65.12 86 MET A C 1
ATOM 677 O O . MET A 1 86 ? 26.993 10.686 -29.528 1.00 65.12 86 MET A O 1
ATOM 681 N N . TRP A 1 87 ? 27.455 12.844 -29.268 1.00 66.12 87 TRP A N 1
ATOM 682 C CA . TRP A 1 87 ? 26.606 13.012 -28.081 1.00 66.12 87 TRP A CA 1
ATOM 683 C C . TRP A 1 87 ? 25.135 12.634 -28.339 1.00 66.12 87 TRP A C 1
ATOM 685 O O . TRP A 1 87 ? 24.479 12.087 -27.457 1.00 66.12 87 TRP A O 1
ATOM 695 N N . ILE A 1 88 ? 24.635 12.850 -29.564 1.00 70.12 88 ILE A N 1
ATOM 696 C CA . ILE A 1 88 ? 23.257 12.512 -29.959 1.00 70.12 88 ILE A CA 1
ATOM 697 C C . IL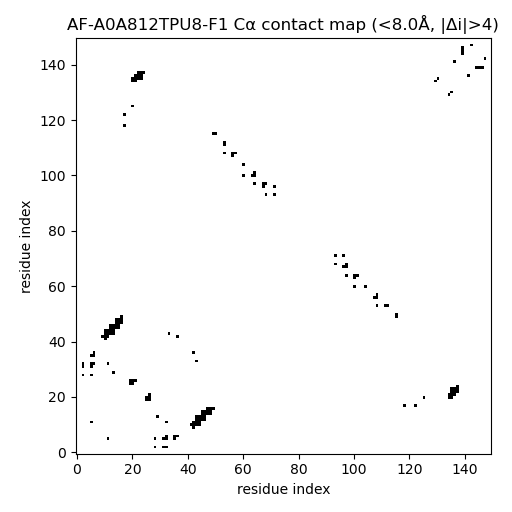E A 1 88 ? 23.039 10.996 -29.972 1.00 70.12 88 ILE A C 1
ATOM 699 O O . ILE A 1 88 ? 22.064 10.519 -29.401 1.00 70.12 88 ILE A O 1
ATOM 703 N N . SER A 1 89 ? 23.937 10.219 -30.584 1.00 71.25 89 SER A N 1
ATOM 704 C CA . SER A 1 89 ? 23.822 8.753 -30.610 1.00 71.25 89 SER A CA 1
ATOM 705 C C . SER A 1 89 ? 23.968 8.152 -29.217 1.00 71.25 89 SER A C 1
ATOM 707 O O . SER A 1 89 ? 23.256 7.210 -28.884 1.00 71.25 89 SER A O 1
ATOM 709 N N . LEU A 1 90 ? 24.832 8.737 -28.384 1.00 71.81 90 LEU A N 1
ATOM 710 C CA . LEU A 1 90 ? 24.993 8.329 -26.993 1.00 71.81 90 LEU A CA 1
ATOM 711 C C . LEU A 1 90 ? 23.707 8.562 -26.187 1.00 71.81 90 LEU A C 1
ATOM 713 O O . LEU A 1 90 ? 23.215 7.659 -25.515 1.00 71.81 90 LEU A O 1
ATOM 717 N N . ALA A 1 91 ? 23.122 9.756 -26.318 1.00 73.19 91 ALA A N 1
ATOM 718 C CA . ALA A 1 91 ? 21.850 10.103 -25.697 1.00 73.19 91 ALA A CA 1
ATOM 719 C C . ALA A 1 91 ? 20.705 9.203 -26.187 1.00 73.19 91 ALA A C 1
ATOM 721 O O . ALA A 1 91 ? 19.813 8.864 -25.410 1.00 73.19 91 ALA A O 1
ATOM 722 N N . LEU A 1 92 ? 20.733 8.780 -27.453 1.00 76.31 92 LEU A N 1
ATOM 723 C CA . LEU A 1 92 ? 19.716 7.914 -28.044 1.00 76.31 92 LEU A CA 1
ATOM 724 C C . LEU A 1 92 ? 19.830 6.470 -27.530 1.00 76.31 92 LEU A C 1
ATOM 726 O O . LEU A 1 92 ? 18.825 5.911 -27.098 1.00 76.31 92 LEU A O 1
ATOM 730 N N . VAL A 1 93 ? 21.041 5.901 -27.472 1.00 78.25 93 VAL A N 1
ATOM 731 C CA . VAL A 1 93 ? 21.290 4.578 -26.862 1.00 78.25 93 VAL A CA 1
ATOM 732 C C . VAL A 1 93 ? 20.883 4.579 -25.390 1.00 78.25 93 VAL A C 1
ATOM 734 O O . VAL A 1 93 ? 20.175 3.679 -24.941 1.00 78.25 93 VAL A O 1
ATOM 737 N N . PHE A 1 94 ? 21.253 5.631 -24.660 1.00 76.50 94 PHE A N 1
ATOM 738 C CA . PHE A 1 94 ? 20.858 5.816 -23.269 1.00 76.50 94 PHE A CA 1
ATOM 739 C C . PHE A 1 94 ? 19.334 5.902 -23.114 1.00 76.50 94 PHE A C 1
ATOM 741 O O . PHE A 1 94 ? 18.760 5.241 -22.251 1.00 76.50 94 PHE A O 1
ATOM 748 N N . SER A 1 95 ? 18.653 6.666 -23.971 1.00 77.50 95 SER A N 1
ATOM 749 C CA . SER A 1 95 ? 17.192 6.808 -23.929 1.00 77.50 95 SER A CA 1
ATOM 750 C C . SER A 1 95 ? 16.483 5.478 -24.188 1.00 77.50 95 SER A C 1
ATOM 752 O O . SER A 1 95 ? 15.553 5.132 -23.464 1.00 77.50 95 SER A O 1
ATOM 754 N N . VAL A 1 96 ? 16.940 4.702 -25.177 1.00 81.75 96 VAL A N 1
ATOM 755 C CA . VAL A 1 96 ? 16.354 3.396 -25.526 1.00 81.75 96 VAL A CA 1
ATOM 756 C C . VAL A 1 96 ? 16.599 2.360 -24.429 1.00 81.75 96 VAL A C 1
ATOM 758 O O . VAL A 1 96 ? 15.669 1.648 -24.051 1.00 81.75 96 VAL A O 1
ATOM 761 N N . ALA A 1 97 ? 17.812 2.306 -23.871 1.00 79.38 97 ALA A N 1
ATOM 762 C CA . ALA A 1 97 ? 18.145 1.384 -22.788 1.00 79.38 97 ALA A CA 1
ATOM 763 C C . ALA A 1 97 ? 17.288 1.632 -21.535 1.00 79.38 97 ALA A C 1
ATOM 765 O O . ALA A 1 97 ? 16.824 0.682 -20.913 1.00 79.38 97 ALA A O 1
ATOM 766 N N . ASN A 1 98 ? 17.005 2.898 -21.211 1.00 75.88 98 ASN A N 1
ATOM 767 C CA . ASN A 1 98 ? 16.148 3.271 -20.081 1.00 75.88 98 ASN A CA 1
ATOM 768 C C . ASN A 1 98 ? 14.650 3.048 -20.334 1.00 75.88 98 ASN A C 1
ATOM 770 O O . ASN A 1 98 ? 13.878 2.873 -19.387 1.00 75.88 98 ASN A O 1
ATOM 774 N N . LEU A 1 99 ? 14.231 3.018 -21.600 1.00 82.44 99 LEU A N 1
ATOM 775 C CA . LEU A 1 99 ? 12.839 2.801 -21.984 1.00 82.44 99 LEU A CA 1
ATOM 776 C C . LEU A 1 99 ? 12.372 1.382 -21.634 1.00 82.44 99 LEU A C 1
ATOM 778 O O . LEU A 1 99 ? 11.222 1.191 -21.245 1.00 82.44 99 LEU A O 1
ATOM 782 N N . VAL A 1 10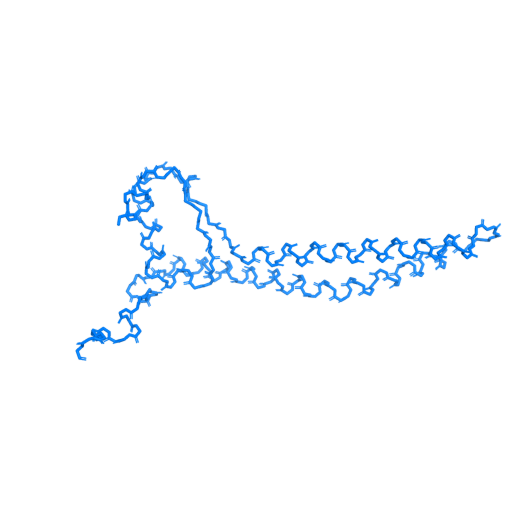0 ? 13.268 0.394 -21.724 1.00 79.44 100 VAL A N 1
ATOM 783 C CA . VAL A 1 100 ? 12.947 -1.019 -21.472 1.00 79.44 100 VAL A CA 1
ATOM 784 C C . VAL A 1 100 ? 12.575 -1.274 -20.000 1.00 79.44 100 VAL A C 1
ATOM 786 O O . VAL A 1 100 ? 11.473 -1.776 -19.766 1.00 79.44 100 VAL A O 1
ATOM 789 N N . PRO A 1 101 ? 13.381 -0.884 -18.988 1.00 78.75 101 PRO A N 1
ATOM 790 C CA . PRO A 1 101 ? 12.979 -0.984 -17.586 1.00 78.75 101 PRO A CA 1
ATOM 791 C C . PRO A 1 101 ? 11.701 -0.200 -17.283 1.00 78.75 101 PRO A C 1
ATOM 793 O O . PRO A 1 101 ? 10.823 -0.704 -16.588 1.00 78.75 101 PRO A O 1
ATOM 796 N N . GLN A 1 102 ? 11.551 1.012 -17.827 1.00 80.25 102 GLN A N 1
ATOM 797 C CA . GLN A 1 102 ? 10.353 1.816 -17.584 1.00 80.25 102 GLN A CA 1
ATOM 798 C C . GLN A 1 102 ? 9.094 1.134 -18.125 1.00 80.25 102 GLN A C 1
ATOM 800 O O . GLN A 1 102 ? 8.115 1.018 -17.394 1.00 80.25 102 GLN A O 1
ATOM 805 N N . MET A 1 103 ? 9.125 0.620 -19.356 1.00 85.12 103 MET A N 1
ATOM 806 C CA . MET A 1 103 ? 7.997 -0.099 -19.957 1.00 85.12 103 MET A CA 1
ATOM 807 C C . MET A 1 103 ? 7.665 -1.400 -19.226 1.00 85.12 103 MET A C 1
ATOM 809 O O . MET A 1 103 ? 6.496 -1.763 -19.144 1.00 85.12 103 MET A O 1
ATOM 813 N N . LEU A 1 104 ? 8.668 -2.096 -18.685 1.00 83.69 104 LEU A N 1
ATOM 814 C CA . LEU A 1 104 ? 8.450 -3.337 -17.948 1.00 83.69 104 LEU A CA 1
ATOM 815 C C . LEU A 1 104 ? 7.882 -3.080 -16.553 1.00 83.69 104 LEU A C 1
ATOM 817 O O . LEU A 1 104 ? 6.896 -3.708 -16.194 1.00 83.69 104 LEU A O 1
ATOM 821 N N . PHE A 1 105 ? 8.463 -2.165 -15.773 1.00 82.94 105 PHE A N 1
ATOM 822 C CA . PHE A 1 105 ? 8.129 -1.996 -14.355 1.00 82.94 105 PHE A CA 1
ATOM 823 C C . PHE A 1 105 ? 6.983 -1.006 -14.090 1.00 82.94 105 PHE A C 1
ATOM 825 O O . PHE A 1 105 ? 6.190 -1.230 -13.169 1.00 82.94 105 PHE A O 1
ATOM 832 N N . MET A 1 106 ? 6.830 0.059 -14.891 1.00 85.19 106 MET A N 1
ATOM 833 C CA . MET A 1 106 ? 5.770 1.058 -14.665 1.00 85.19 106 MET A CA 1
ATOM 834 C C . MET A 1 106 ? 4.350 0.486 -14.707 1.00 85.19 106 MET A C 1
ATOM 836 O O . MET A 1 106 ? 3.552 0.890 -13.862 1.00 85.19 106 MET A O 1
ATOM 840 N N . PRO A 1 107 ? 3.986 -0.442 -15.614 1.00 90.31 107 PRO A N 1
ATOM 841 C CA . PRO A 1 107 ? 2.647 -1.022 -15.615 1.00 90.31 107 PRO A CA 1
ATOM 842 C C . PRO A 1 107 ? 2.324 -1.762 -14.317 1.00 90.31 107 PRO A C 1
ATOM 844 O O . PRO A 1 107 ? 1.209 -1.629 -13.816 1.00 90.31 107 PRO A O 1
ATOM 847 N N . PHE A 1 108 ? 3.291 -2.481 -13.735 1.00 88.81 108 PHE A N 1
ATOM 848 C CA . PHE A 1 108 ? 3.098 -3.168 -12.454 1.00 88.81 108 PHE A CA 1
ATOM 849 C C . PHE A 1 108 ? 2.916 -2.174 -11.314 1.00 88.81 108 PHE A C 1
ATOM 851 O O . PHE A 1 108 ? 1.954 -2.289 -10.561 1.00 88.81 108 PHE A O 1
ATOM 858 N N . VAL A 1 109 ? 3.775 -1.155 -11.229 1.00 87.75 109 VAL A N 1
ATOM 859 C CA . VAL A 1 109 ? 3.653 -0.095 -10.217 1.00 87.75 109 VAL A CA 1
ATOM 860 C C . VAL A 1 109 ? 2.311 0.628 -10.350 1.00 87.75 109 VAL A C 1
ATOM 862 O O . VAL A 1 109 ? 1.592 0.792 -9.365 1.00 87.75 109 VAL A O 1
ATOM 865 N N . ALA A 1 110 ? 1.932 1.012 -11.570 1.00 90.44 110 ALA A N 1
ATOM 866 C CA . ALA A 1 110 ? 0.663 1.674 -11.846 1.00 90.44 110 ALA A CA 1
ATOM 867 C C . ALA A 1 110 ? -0.537 0.775 -11.521 1.00 90.44 110 ALA A C 1
ATOM 869 O O . ALA A 1 110 ? -1.548 1.262 -11.015 1.00 90.44 110 ALA A O 1
ATOM 870 N N . HIS A 1 111 ? -0.444 -0.526 -11.795 1.00 90.56 111 HIS A N 1
ATOM 871 C CA . HIS A 1 111 ? -1.477 -1.495 -11.449 1.00 90.56 111 HIS A CA 1
ATOM 872 C C . HIS A 1 111 ? -1.629 -1.632 -9.931 1.00 90.56 111 HIS A C 1
ATOM 874 O O . HIS A 1 111 ? -2.739 -1.473 -9.424 1.00 90.56 111 HIS A O 1
ATOM 880 N N . SER A 1 112 ? -0.528 -1.835 -9.202 1.00 88.19 112 SER A N 1
ATOM 881 C CA . SER A 1 112 ? -0.526 -1.904 -7.737 1.00 88.19 112 SER A CA 1
ATOM 882 C C . SER A 1 112 ? -1.095 -0.630 -7.116 1.00 88.19 112 SER A C 1
ATOM 884 O O . SER A 1 112 ? -1.976 -0.709 -6.264 1.00 88.19 112 SER A O 1
ATOM 886 N N . TRP A 1 113 ? -0.689 0.546 -7.602 1.00 88.50 113 TRP A N 1
ATOM 887 C CA . TRP A 1 113 ? -1.217 1.829 -7.135 1.00 88.50 113 TRP A CA 1
ATOM 888 C C . TRP A 1 113 ? -2.725 1.970 -7.378 1.00 88.50 113 TRP A C 1
ATOM 890 O O . TRP A 1 113 ? -3.476 2.402 -6.506 1.00 88.50 113 TRP A O 1
ATOM 900 N N . ARG A 1 114 ? -3.210 1.567 -8.559 1.00 91.44 114 ARG A N 1
ATOM 901 C CA . ARG A 1 114 ? -4.648 1.596 -8.874 1.00 91.44 114 ARG A CA 1
ATOM 902 C C . ARG A 1 114 ? -5.452 0.649 -7.991 1.00 91.44 114 ARG A C 1
ATOM 904 O O . ARG A 1 114 ? -6.555 1.015 -7.596 1.00 91.44 114 ARG A O 1
ATOM 911 N N . LEU A 1 115 ? -4.930 -0.542 -7.695 1.00 88.31 115 LEU A N 1
ATOM 912 C CA . LEU A 1 115 ? -5.574 -1.470 -6.763 1.00 88.31 115 LEU A CA 1
ATOM 913 C C . LEU A 1 115 ? -5.694 -0.840 -5.372 1.00 88.31 115 LEU A C 1
ATOM 915 O O . LEU A 1 115 ? -6.789 -0.796 -4.827 1.00 88.31 115 LEU A O 1
ATOM 919 N N . GLN A 1 116 ? -4.621 -0.232 -4.863 1.00 86.06 116 GLN A N 1
ATOM 920 C CA . GLN A 1 116 ? -4.648 0.466 -3.575 1.00 86.06 116 GLN A CA 1
ATOM 921 C C . GLN A 1 116 ? -5.696 1.580 -3.518 1.00 86.06 116 GLN A C 1
ATOM 923 O O . GLN A 1 116 ? -6.421 1.695 -2.533 1.00 86.06 116 GLN A O 1
ATOM 928 N N . LEU A 1 117 ? -5.783 2.408 -4.561 1.00 88.19 117 LEU A N 1
ATOM 929 C CA . LEU A 1 117 ? -6.775 3.482 -4.615 1.00 88.19 117 LEU A CA 1
ATOM 930 C C . LEU A 1 117 ? -8.206 2.935 -4.643 1.00 88.19 117 LEU A C 1
ATOM 932 O O . LEU A 1 117 ? -9.075 3.485 -3.972 1.00 88.19 117 LEU A O 1
ATOM 936 N N . ARG A 1 118 ? -8.446 1.841 -5.375 1.00 90.06 118 ARG A N 1
ATOM 937 C CA . ARG A 1 118 ? -9.753 1.167 -5.400 1.00 90.06 118 ARG A CA 1
ATOM 938 C C . ARG A 1 118 ? -10.118 0.583 -4.043 1.00 90.06 118 ARG A C 1
ATOM 940 O O . ARG A 1 118 ? -11.263 0.714 -3.622 1.00 90.06 118 ARG A O 1
ATOM 947 N N . ASP A 1 119 ? -9.155 -0.014 -3.354 1.00 87.19 119 ASP A N 1
ATOM 948 C CA . ASP A 1 119 ? -9.353 -0.559 -2.015 1.00 87.19 119 ASP A CA 1
ATOM 949 C C . ASP A 1 119 ? -9.702 0.558 -1.018 1.00 87.19 119 ASP A C 1
ATOM 951 O O . ASP A 1 119 ? -10.651 0.423 -0.247 1.00 87.19 119 ASP A O 1
ATOM 955 N N . LEU A 1 120 ? -9.011 1.702 -1.084 1.00 87.00 120 LEU A N 1
ATOM 956 C CA . LEU A 1 120 ? -9.324 2.883 -0.269 1.00 87.00 120 LEU A CA 1
ATOM 957 C C . LEU A 1 120 ? -10.712 3.456 -0.571 1.00 87.00 120 LEU A C 1
ATOM 959 O O . LEU A 1 120 ? -11.440 3.830 0.348 1.00 87.00 120 LEU A O 1
ATOM 963 N N . GLU A 1 121 ? -11.097 3.517 -1.843 1.00 90.06 121 GLU A N 1
ATOM 964 C CA . GLU A 1 121 ? -12.429 3.968 -2.241 1.00 90.06 121 GLU A CA 1
ATOM 965 C C . GLU A 1 121 ? -13.515 3.002 -1.742 1.00 90.06 121 GLU A C 1
ATOM 967 O O . GLU A 1 121 ? -14.537 3.430 -1.203 1.00 90.06 121 GLU A O 1
ATOM 972 N N . SER A 1 122 ? -13.276 1.693 -1.859 1.00 87.06 122 SER A N 1
ATOM 973 C CA . SER A 1 122 ? -14.160 0.662 -1.313 1.00 87.06 122 SER A CA 1
ATOM 974 C C . SER A 1 122 ? -14.290 0.789 0.202 1.00 87.06 122 SER A C 1
ATOM 976 O O . SER A 1 122 ? -15.401 0.718 0.717 1.00 87.06 122 SER A O 1
ATOM 978 N N . LEU A 1 123 ? -13.190 1.037 0.915 1.00 85.31 123 LEU A N 1
ATOM 979 C CA . LEU A 1 123 ? -13.201 1.260 2.358 1.00 85.31 123 LEU A CA 1
ATOM 980 C C . LEU A 1 123 ? -14.061 2.460 2.742 1.00 85.31 123 LEU A C 1
ATOM 982 O O . LEU A 1 123 ? -14.901 2.352 3.629 1.00 85.31 123 LEU A O 1
ATOM 986 N N . GLN A 1 124 ? -13.863 3.603 2.081 1.00 88.25 124 GLN A N 1
ATOM 987 C CA . GLN A 1 124 ? -14.646 4.805 2.363 1.00 88.25 124 GLN A CA 1
ATOM 988 C C . GLN A 1 124 ? -16.139 4.556 2.155 1.00 88.25 124 GLN A C 1
ATOM 990 O O . GLN A 1 124 ? -16.950 4.953 2.989 1.00 88.25 124 GLN A O 1
ATOM 995 N N . ARG A 1 125 ? -16.501 3.850 1.078 1.00 89.44 125 ARG A N 1
ATOM 996 C CA . ARG A 1 125 ? -17.890 3.459 0.826 1.00 89.44 125 ARG A CA 1
ATOM 997 C C . ARG A 1 125 ? -18.409 2.508 1.898 1.00 89.44 125 ARG A C 1
ATOM 999 O O . ARG A 1 125 ? -19.474 2.770 2.442 1.00 89.44 125 ARG A O 1
ATOM 1006 N N . GLN A 1 126 ? -17.663 1.453 2.228 1.00 86.62 126 GLN A N 1
ATOM 1007 C CA . GLN A 1 126 ? -18.037 0.490 3.267 1.00 86.62 126 GLN A CA 1
ATOM 1008 C C . GLN A 1 126 ? -18.265 1.185 4.607 1.00 86.62 126 GLN A C 1
ATOM 1010 O O . GLN A 1 126 ? -19.295 0.954 5.219 1.00 86.62 126 GLN A O 1
ATOM 1015 N N . LEU A 1 127 ? -17.370 2.085 5.024 1.00 86.31 127 LEU A N 1
ATOM 1016 C CA . LEU A 1 127 ? -17.517 2.855 6.261 1.00 86.31 127 LEU A CA 1
ATOM 1017 C C . LEU A 1 127 ? -18.735 3.788 6.236 1.00 86.31 127 LEU A C 1
ATOM 1019 O O . LEU A 1 127 ? -19.369 3.976 7.270 1.00 86.31 127 LEU A O 1
ATOM 1023 N N . ALA A 1 128 ? -19.083 4.354 5.077 1.00 89.25 128 ALA A N 1
ATOM 1024 C CA . ALA A 1 128 ? -20.233 5.248 4.943 1.00 89.25 128 ALA A CA 1
ATOM 1025 C C . ALA A 1 128 ? -21.587 4.528 5.069 1.00 89.25 128 ALA A C 1
ATOM 1027 O O . ALA A 1 128 ? -22.551 5.130 5.538 1.00 89.25 128 ALA A O 1
ATOM 1028 N N . VAL A 1 129 ? -21.675 3.258 4.655 1.00 91.31 129 VAL A N 1
ATOM 1029 C CA . VAL A 1 129 ? -22.917 2.456 4.705 1.00 91.31 129 VAL A CA 1
ATOM 1030 C C . VAL A 1 129 ? -22.834 1.259 5.654 1.00 91.31 129 VAL A C 1
ATOM 1032 O O . VAL A 1 129 ? -23.647 0.335 5.550 1.00 91.31 129 VAL A O 1
ATOM 1035 N N . PHE A 1 130 ? -21.849 1.275 6.554 1.00 90.12 130 PHE A N 1
ATOM 1036 C CA . PHE A 1 130 ? -21.515 0.158 7.427 1.00 90.12 130 PHE A CA 1
ATOM 1037 C C . PHE A 1 130 ? -22.687 -0.209 8.338 1.00 90.12 130 PHE A C 1
ATOM 1039 O O . PHE A 1 130 ? -23.216 0.637 9.064 1.00 90.12 130 PHE A O 1
ATOM 1046 N N . GLN A 1 131 ? -23.065 -1.486 8.335 1.00 89.06 131 GLN A N 1
ATOM 1047 C CA . GLN A 1 131 ? -24.048 -2.045 9.255 1.00 89.06 131 GLN A CA 1
ATOM 1048 C C . GLN A 1 131 ? -23.491 -3.297 9.924 1.00 89.06 131 GLN A C 1
ATOM 1050 O O . GLN A 1 131 ? -23.113 -4.255 9.252 1.00 89.06 131 GLN A O 1
ATOM 1055 N N . PHE A 1 132 ? -23.495 -3.300 11.259 1.00 87.19 132 PHE A N 1
ATOM 1056 C CA . PHE A 1 132 ? -22.902 -4.372 12.058 1.00 87.19 132 PHE A CA 1
ATOM 1057 C C . PHE A 1 132 ? -23.513 -5.747 11.755 1.00 87.19 132 PHE A C 1
ATOM 1059 O O . PHE A 1 132 ? -22.777 -6.707 11.585 1.00 87.19 132 PHE A O 1
ATOM 1066 N N . ASP A 1 133 ? -24.836 -5.836 11.611 1.00 85.31 133 ASP A N 1
ATOM 1067 C CA . ASP A 1 133 ? -25.521 -7.123 11.413 1.00 85.31 133 ASP A CA 1
ATOM 1068 C C . ASP A 1 133 ? -25.324 -7.716 10.008 1.00 85.31 133 ASP A C 1
ATOM 1070 O O . ASP A 1 133 ? -25.459 -8.922 9.820 1.00 85.31 133 ASP A O 1
ATOM 1074 N N . ARG A 1 134 ? -25.041 -6.872 9.006 1.00 85.94 134 ARG A N 1
ATOM 1075 C CA . ARG A 1 134 ? -24.957 -7.279 7.594 1.00 85.94 134 ARG A CA 1
ATOM 1076 C C . ARG A 1 134 ? -23.524 -7.514 7.139 1.00 85.94 134 ARG A C 1
ATOM 1078 O O . ARG A 1 134 ? -23.262 -8.464 6.409 1.00 85.94 134 ARG A O 1
ATOM 1085 N N . ASP A 1 135 ? -22.624 -6.609 7.507 1.00 87.62 135 ASP A N 1
ATOM 1086 C CA . ASP A 1 135 ? -21.305 -6.516 6.881 1.00 87.62 135 ASP A CA 1
ATOM 1087 C C . ASP A 1 135 ? -20.227 -7.272 7.667 1.00 87.62 135 ASP A C 1
ATOM 1089 O O . ASP A 1 135 ? -19.102 -7.398 7.192 1.00 87.62 135 ASP A O 1
ATOM 1093 N N . VAL A 1 136 ? -20.560 -7.784 8.854 1.00 91.00 136 VAL A N 1
ATOM 1094 C CA . VAL A 1 136 ? -19.611 -8.385 9.787 1.00 91.00 136 VAL A CA 1
ATOM 1095 C C . VAL A 1 136 ? -19.892 -9.872 9.970 1.00 91.00 136 VAL A C 1
ATOM 1097 O O . VAL A 1 136 ? -21.003 -10.270 10.306 1.00 91.00 136 VAL A O 1
ATOM 1100 N N . SER A 1 137 ? -18.857 -10.698 9.834 1.00 91.00 137 SER A N 1
ATOM 1101 C CA . SER A 1 137 ? -18.914 -12.130 10.106 1.00 91.00 137 SER A CA 1
ATOM 1102 C C 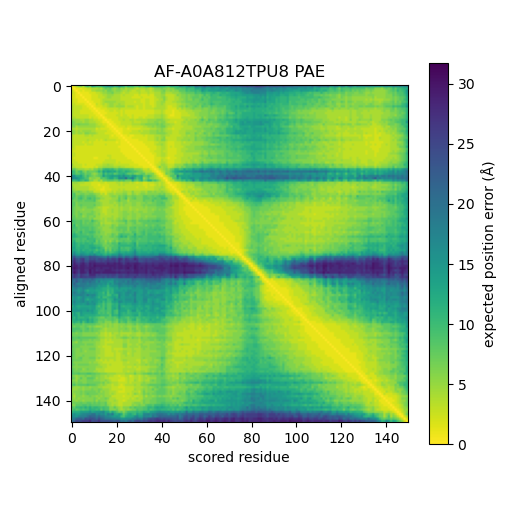. SER A 1 137 ? -17.873 -12.562 11.140 1.00 91.00 137 SER A C 1
ATOM 1104 O O . SER A 1 137 ? -16.843 -11.918 11.382 1.00 91.00 137 SER A O 1
ATOM 1106 N N . CYS A 1 138 ? -18.162 -13.676 11.802 1.00 88.56 138 CYS A N 1
ATOM 1107 C CA . CYS A 1 138 ? -17.231 -14.386 12.667 1.00 88.56 138 CYS A CA 1
ATOM 1108 C C . CYS A 1 138 ? -17.314 -15.886 12.385 1.00 88.56 138 CYS A C 1
ATOM 1110 O O . CYS A 1 138 ? -18.200 -16.332 11.664 1.00 88.56 138 CYS A O 1
ATOM 1112 N N . HIS A 1 139 ? -16.441 -16.678 13.007 1.00 87.38 139 HIS A N 1
ATOM 1113 C CA . HIS A 1 139 ? -16.427 -18.129 12.806 1.00 87.38 139 HIS A CA 1
ATOM 1114 C C . HIS A 1 139 ? -17.794 -18.796 13.053 1.00 87.38 139 HIS A C 1
ATOM 1116 O O . HIS A 1 139 ? -18.145 -19.761 12.387 1.00 87.38 139 HIS A O 1
ATOM 1122 N N . CYS A 1 140 ? -18.592 -18.248 13.976 1.00 86.81 140 CYS A N 1
ATOM 1123 C CA . CYS A 1 140 ? -19.951 -18.716 14.247 1.00 86.81 140 CYS A CA 1
ATOM 1124 C C . CYS A 1 140 ? -20.878 -18.565 13.024 1.00 86.81 140 CYS A C 1
ATOM 1126 O O . CYS A 1 140 ? -21.730 -19.416 12.793 1.00 86.81 140 CYS A O 1
ATOM 1128 N N . CYS A 1 141 ? -20.693 -17.522 12.214 1.00 87.00 141 CYS A N 1
ATOM 1129 C CA . CYS A 1 141 ? -21.451 -17.306 10.981 1.00 87.00 141 CYS A CA 1
ATOM 1130 C C . CYS A 1 141 ? -21.095 -18.346 9.908 1.00 87.00 141 CYS A C 1
ATOM 1132 O O . CYS A 1 141 ? -21.985 -18.835 9.218 1.00 87.00 141 CYS A O 1
ATOM 1134 N N . ASP A 1 142 ? -19.821 -18.739 9.813 1.00 86.88 142 ASP A N 1
ATOM 1135 C CA . ASP A 1 142 ? -19.353 -19.713 8.813 1.00 86.88 142 ASP A CA 1
ATOM 1136 C C . ASP A 1 142 ? -19.927 -21.122 9.046 1.00 86.88 142 ASP A C 1
ATOM 1138 O O . ASP A 1 142 ? -20.057 -21.915 8.114 1.00 86.88 142 ASP A O 1
ATOM 1142 N N . ILE A 1 143 ? -20.302 -21.430 10.290 1.00 90.25 143 ILE A N 1
ATOM 1143 C CA . ILE A 1 143 ? -20.900 -22.707 10.706 1.00 90.25 143 ILE A CA 1
ATOM 1144 C C . ILE A 1 143 ? -22.425 -22.622 10.883 1.00 90.25 143 ILE A C 1
ATOM 1146 O O . ILE A 1 143 ? -23.012 -23.458 11.564 1.00 90.25 143 ILE A O 1
ATOM 1150 N N . ASN A 1 144 ? -23.087 -21.617 10.291 1.00 87.00 144 ASN A N 1
ATOM 1151 C CA . ASN A 1 144 ? -24.535 -21.374 10.419 1.00 87.00 144 ASN A CA 1
ATOM 1152 C C . ASN A 1 144 ? -25.021 -21.307 11.877 1.00 87.00 144 ASN A C 1
ATOM 1154 O O . ASN A 1 144 ? -26.121 -21.753 12.199 1.00 87.00 144 ASN A O 1
ATOM 1158 N N . HIS A 1 145 ? -24.186 -20.779 12.771 1.00 86.19 145 HIS A N 1
ATOM 1159 C CA . HIS A 1 145 ? -24.437 -20.720 14.209 1.00 86.19 145 HIS A CA 1
ATOM 1160 C C . HIS A 1 145 ? -24.644 -22.089 14.882 1.00 86.19 145 HIS A C 1
ATOM 1162 O O . HIS A 1 145 ? -25.185 -22.164 15.986 1.00 86.19 145 HIS A O 1
ATOM 1168 N N . VAL A 1 146 ? -24.185 -23.173 14.249 1.00 87.31 146 VAL A N 1
ATOM 1169 C CA . VAL A 1 146 ? -24.198 -24.525 14.814 1.00 87.31 146 VAL A CA 1
ATOM 1170 C C . VAL A 1 146 ? -22.898 -24.760 15.573 1.00 87.31 146 VAL A C 1
ATOM 1172 O O . VAL A 1 146 ? -21.811 -24.542 15.047 1.00 87.31 146 VAL A O 1
ATOM 1175 N N . HIS A 1 147 ? -22.986 -25.204 16.825 1.00 79.81 147 HIS A N 1
ATOM 1176 C CA . HIS A 1 147 ? -21.798 -25.484 17.622 1.00 79.81 147 HIS A CA 1
ATOM 1177 C C . HIS A 1 147 ? -21.022 -26.670 17.009 1.00 79.81 147 HIS A C 1
ATOM 1179 O O . HIS A 1 147 ? -21.610 -27.722 16.781 1.00 79.81 147 HIS A O 1
ATOM 1185 N N . PRO A 1 148 ? -19.697 -26.588 16.798 1.00 73.38 148 PRO A N 1
ATOM 1186 C CA . PRO A 1 148 ? -18.930 -27.641 16.114 1.00 73.38 148 PRO A CA 1
ATOM 1187 C C . PRO A 1 148 ? -18.777 -28.949 16.922 1.00 73.38 148 PRO A C 1
ATOM 1189 O O . PRO A 1 148 ? -18.085 -29.862 16.487 1.00 73.38 148 PRO A O 1
ATOM 1192 N N . ALA A 1 149 ? -19.390 -29.033 18.107 1.00 73.31 149 ALA A N 1
ATOM 1193 C CA . ALA A 1 149 ? -19.314 -30.175 19.024 1.00 73.31 149 ALA A CA 1
ATOM 1194 C C . ALA A 1 149 ? -20.687 -30.810 19.328 1.00 73.31 149 ALA A C 1
ATOM 1196 O O . ALA A 1 149 ? -20.785 -31.602 20.264 1.00 73.31 149 ALA A O 1
ATOM 1197 N N . THR A 1 150 ? -21.732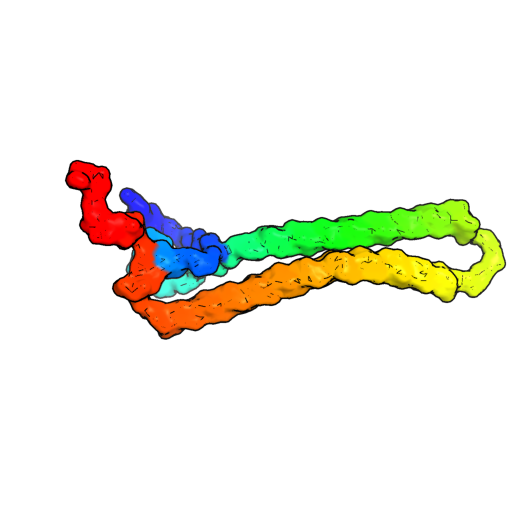 -30.431 18.585 1.00 55.41 150 THR A N 1
ATOM 1198 C CA . THR A 1 150 ? -23.048 -31.096 18.597 1.00 55.41 150 THR A CA 1
ATOM 1199 C C . THR A 1 150 ? -23.202 -32.026 17.412 1.00 55.41 150 THR A C 1
ATOM 1201 O O . THR A 1 150 ? -22.804 -31.599 16.306 1.00 55.41 150 THR A O 1
#

Secondary structure (DSSP, 8-state):
-HHHHHHH-S-EEEEE-TTGGGBHHHHHHHHHHHHHSTT-GGGEEEEETTHHHHHHHHHHHHHHHHHHHHHHHHHHHHH-SSS---HHHHHHHHHHHHHHHHHHHHHHHHHHHHHHHHHHHHHHHHHHT--HHHH-B-HHHHTTT--TT-

Mean predicted aligned error: 8.71 Å

Radius of gyration: 25.78 Å; Cα contacts (8 Å, |Δi|>4): 89; chains: 1; bounding box: 64×46×61 Å